Protein AF-A0A485N2Z0-F1 (afdb_monomer)

InterPro domains:
  IPR004244 Transposase, L1 [PTHR11505] (1-65)
  IPR035300 L1 transposable element, dsRBD-like domain [PF17490] (6-64)
  IPR042566 L1 transposable element, C-terminal domain [G3D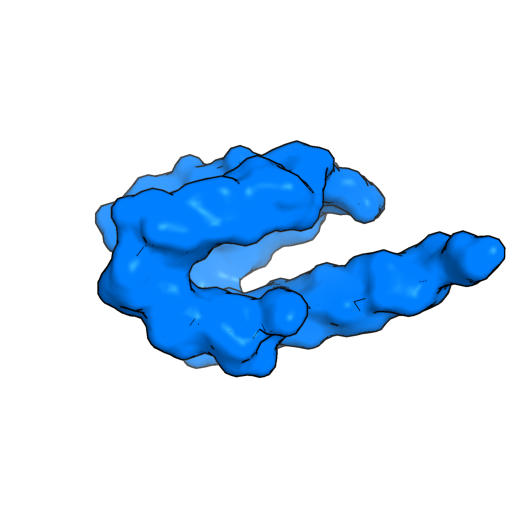SA:3.30.250.20] (1-67)

Radius of gyration: 11.39 Å; Cα contacts (8 Å, |Δi|>4): 59; chains: 1; bounding box: 23×26×31 Å

Foldseek 3Di:
DDLVVLVVLVVQVVVLLVVVVQPWDDPDSQKTWTHDPNDIDIDRHPVSVVVVLVVDVVCVVSCVVRD

Secondary structure (DSSP, 8-state):
--THHHHHHHHHHHHHHHHTT---EEEETTEEEEEETTEEEEESSHHHHHHHHHH-HHHHHHHHT--

Nearest PDB structures (foldseek):
  2ldy-assembly1_A  TM=8.495E-01  e=6.099E-06  Homo sapiens
  2ykq-assembly1_B  TM=8.405E-01  e=9.212E-06  Homo sapiens
  2yko-assembly1_B  TM=8.397E-01  e=1.490E-05  Homo sapiens
  2ykq-assembly1_A  TM=8.256E-01  e=1.132E-05  Homo sapiens
  2ykp-assembly1_A  TM=8.149E-01  e=1.391E-05  Homo sapiens

pLDDT: mean 73.17, std 10.66, range [43.91, 83.75]

Sequence (67 aa):
LSTETCEAKKQEIFNVLNGKNMQPRILSPARLSFRIEGEIKNFPDKQKLKGFVTTKPAQQEILRMTL

Solvent-accessible surface area (backbone atoms only — not comparable to full-atom values): 3976 Å² total; per-residue (Å²): 136,65,75,64,68,59,50,57,50,49,52,52,39,45,52,56,36,45,76,66,72,22,67,51,45,81,78,49,103,60,32,48,29,36,41,54,99,87,44,78,48,77,30,71,42,71,66,60,46,50,53,50,34,70,75,34,64,84,52,25,69,75,47,61,84,56,114

Mean predicted aligned error: 8.99 Å

Structure (mmCIF, N/CA/C/O backbone):
data_AF-A0A485N2Z0-F1
#
_entry.id   AF-A0A485N2Z0-F1
#
loop_
_atom_site.group_PDB
_atom_site.id
_atom_site.type_symbol
_atom_site.label_atom_id
_atom_site.label_alt_id
_atom_site.label_comp_id
_atom_site.label_asym_id
_atom_site.label_entity_id
_atom_site.label_seq_id
_atom_site.pdbx_PDB_ins_code
_atom_site.Cartn_x
_atom_site.Cartn_y
_atom_site.Cartn_z
_atom_site.occupancy
_atom_site.B_iso_or_equiv
_atom_site.auth_seq_id
_atom_site.auth_comp_id
_atom_site.auth_asym_id
_atom_site.auth_atom_id
_atom_site.pdbx_PDB_model_num
ATOM 1 N N . LEU A 1 1 ? 11.653 -5.092 -21.476 1.00 43.91 1 LEU A N 1
ATOM 2 C CA . LEU A 1 1 ? 11.838 -4.429 -20.166 1.00 43.91 1 LEU A CA 1
ATOM 3 C C . LEU A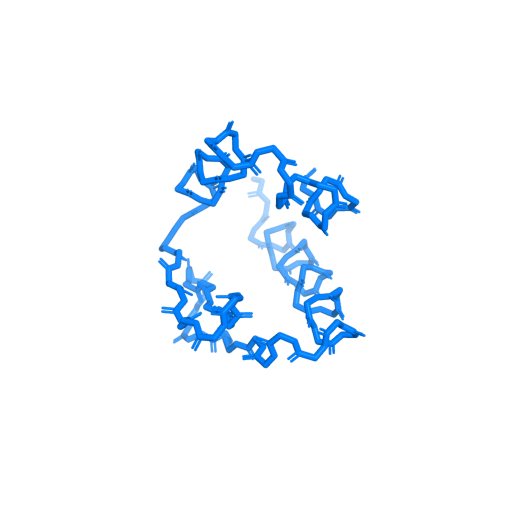 1 1 ? 11.352 -5.382 -19.091 1.00 43.91 1 LEU A C 1
ATOM 5 O O . LEU A 1 1 ? 10.208 -5.814 -19.144 1.00 43.91 1 LEU A O 1
ATOM 9 N N . SER A 1 2 ? 12.281 -5.797 -18.243 1.00 48.75 2 SER A N 1
ATOM 10 C CA . SER A 1 2 ? 12.294 -7.080 -17.550 1.00 48.75 2 SER A CA 1
ATOM 11 C C . SER A 1 2 ? 11.312 -7.166 -16.381 1.00 48.75 2 SER A C 1
ATOM 13 O O . SER A 1 2 ? 11.136 -6.224 -15.611 1.00 48.75 2 SER A O 1
ATOM 15 N N . THR A 1 3 ? 10.712 -8.344 -16.234 1.00 48.28 3 THR A N 1
ATOM 16 C CA . THR A 1 3 ? 9.877 -8.798 -15.108 1.00 48.28 3 THR A CA 1
ATOM 17 C C . THR A 1 3 ? 10.495 -8.523 -13.727 1.00 48.28 3 THR A C 1
ATOM 19 O O . THR A 1 3 ? 9.770 -8.319 -12.757 1.00 48.28 3 THR A O 1
ATOM 22 N N . GLU A 1 4 ? 11.820 -8.402 -13.661 1.00 51.75 4 GLU A N 1
ATOM 23 C CA . GLU A 1 4 ? 12.628 -8.124 -12.469 1.00 51.75 4 GLU A CA 1
ATOM 24 C C . GLU A 1 4 ? 12.356 -6.749 -11.823 1.00 51.75 4 GLU A C 1
ATOM 26 O O . GLU A 1 4 ? 12.328 -6.614 -10.601 1.00 51.75 4 GLU A O 1
ATOM 31 N N . THR A 1 5 ? 12.051 -5.715 -12.618 1.00 52.66 5 THR A N 1
ATOM 32 C CA . THR A 1 5 ? 11.791 -4.360 -12.090 1.00 52.66 5 THR A CA 1
ATOM 33 C C . THR A 1 5 ? 10.423 -4.250 -11.395 1.00 52.66 5 THR A C 1
ATOM 35 O O . THR A 1 5 ? 10.207 -3.362 -10.569 1.00 52.66 5 THR A O 1
ATOM 38 N N . CYS A 1 6 ? 9.482 -5.145 -11.716 1.00 56.38 6 CYS A N 1
ATOM 39 C CA . CYS A 1 6 ? 8.146 -5.186 -11.111 1.00 56.38 6 CYS A CA 1
ATOM 40 C C . CYS A 1 6 ? 8.151 -5.916 -9.758 1.00 56.38 6 CYS A C 1
ATOM 42 O O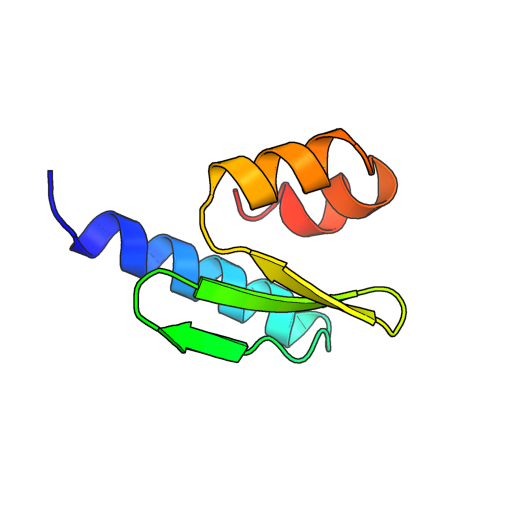 . CYS A 1 6 ? 7.441 -5.513 -8.837 1.00 56.38 6 CYS A O 1
ATOM 44 N N . GLU A 1 7 ? 8.975 -6.957 -9.636 1.00 64.75 7 GLU A N 1
ATOM 45 C CA . GLU A 1 7 ? 9.145 -7.747 -8.411 1.00 64.75 7 GLU A CA 1
ATOM 46 C C . GLU A 1 7 ? 9.835 -6.925 -7.314 1.00 64.75 7 GLU A C 1
ATOM 48 O O . GLU A 1 7 ? 9.278 -6.780 -6.227 1.00 64.75 7 GLU A O 1
ATOM 53 N N . ALA A 1 8 ? 10.962 -6.268 -7.623 1.00 66.12 8 ALA A N 1
ATOM 54 C CA . ALA A 1 8 ? 11.714 -5.469 -6.648 1.00 66.12 8 ALA A CA 1
ATOM 55 C C . ALA A 1 8 ? 10.859 -4.367 -5.994 1.00 66.12 8 ALA A C 1
ATOM 57 O O . ALA A 1 8 ? 10.860 -4.200 -4.774 1.00 66.12 8 ALA A O 1
ATOM 58 N N . LYS A 1 9 ? 10.042 -3.666 -6.792 1.00 67.88 9 LYS A N 1
ATOM 59 C CA . LYS A 1 9 ? 9.123 -2.637 -6.280 1.00 67.88 9 LYS A CA 1
ATOM 60 C C . LYS A 1 9 ? 7.998 -3.219 -5.425 1.00 67.88 9 LYS A C 1
ATOM 62 O O . LYS A 1 9 ? 7.583 -2.597 -4.454 1.00 67.88 9 LYS A O 1
ATOM 67 N N . LYS A 1 10 ? 7.488 -4.410 -5.753 1.00 70.06 10 LYS A N 1
ATOM 68 C CA . LYS A 1 10 ? 6.481 -5.087 -4.918 1.00 70.06 10 LYS A CA 1
ATOM 69 C C . LYS A 1 10 ? 7.062 -5.525 -3.584 1.00 70.06 10 LYS A C 1
ATOM 71 O O . LYS A 1 10 ? 6.375 -5.409 -2.574 1.00 70.06 10 LYS A O 1
ATOM 76 N N . GLN A 1 11 ? 8.304 -5.998 -3.580 1.00 74.00 11 GLN A N 1
ATOM 77 C CA . GLN A 1 11 ? 9.018 -6.373 -2.364 1.00 74.00 11 GLN A CA 1
ATOM 78 C C . GLN A 1 11 ? 9.257 -5.165 -1.455 1.00 74.00 11 GLN A C 1
ATOM 80 O O . GLN A 1 11 ? 9.046 -5.256 -0.248 1.00 74.00 11 GLN A O 1
ATOM 85 N N . GLU A 1 12 ? 9.596 -4.013 -2.030 1.00 77.38 12 GLU A N 1
ATOM 86 C CA . GLU A 1 12 ? 9.701 -2.755 -1.288 1.00 77.38 12 GLU A CA 1
ATOM 87 C C . GLU A 1 12 ? 8.353 -2.344 -0.666 1.00 77.38 12 GLU A C 1
ATOM 89 O O . GLU A 1 12 ? 8.278 -2.086 0.537 1.00 77.38 12 GLU A O 1
ATOM 94 N N . ILE A 1 13 ? 7.260 -2.400 -1.441 1.00 78.12 13 ILE A N 1
ATOM 95 C CA . ILE A 1 13 ? 5.894 -2.141 -0.948 1.00 78.12 13 ILE A CA 1
ATOM 96 C C . ILE A 1 13 ? 5.506 -3.106 0.171 1.00 78.12 13 ILE A C 1
ATOM 98 O O . ILE A 1 13 ? 4.964 -2.690 1.196 1.00 78.12 13 ILE A O 1
ATOM 102 N N . PHE A 1 14 ? 5.804 -4.392 0.004 1.00 81.69 14 PHE A N 1
ATOM 103 C CA . PHE A 1 14 ? 5.554 -5.400 1.022 1.00 81.69 14 PHE A CA 1
ATOM 104 C C . PHE A 1 14 ? 6.294 -5.079 2.325 1.00 81.69 14 PHE A C 1
ATOM 106 O O . PHE A 1 14 ? 5.676 -5.102 3.387 1.00 81.69 14 PHE A O 1
ATOM 113 N N . ASN A 1 15 ? 7.576 -4.713 2.253 1.00 81.88 15 ASN A N 1
ATOM 114 C CA . ASN A 1 15 ? 8.383 -4.387 3.428 1.00 81.88 15 ASN A CA 1
ATOM 115 C C . ASN A 1 15 ? 7.844 -3.166 4.186 1.00 81.88 15 ASN A C 1
ATOM 117 O O . ASN A 1 15 ? 7.737 -3.208 5.413 1.00 81.88 15 ASN 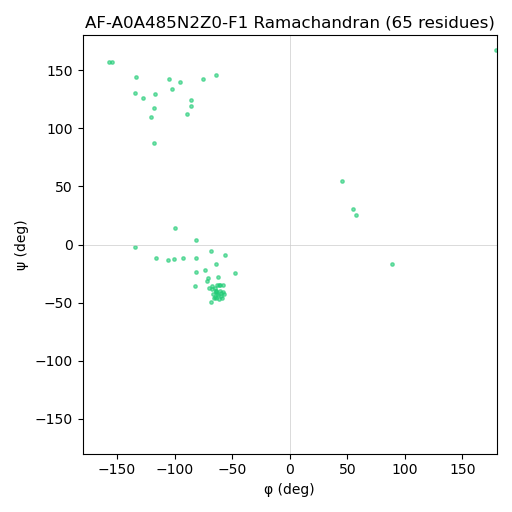A O 1
ATOM 121 N N . VAL A 1 16 ? 7.432 -2.110 3.477 1.00 82.88 16 VAL A N 1
ATOM 122 C CA . VAL A 1 16 ? 6.837 -0.914 4.101 1.00 82.88 16 VAL A CA 1
ATOM 123 C C . VAL A 1 16 ? 5.505 -1.238 4.781 1.00 82.88 16 VAL A C 1
ATOM 125 O O . VAL A 1 16 ? 5.270 -0.823 5.917 1.00 82.88 16 VAL A O 1
ATOM 128 N N . LEU A 1 17 ? 4.635 -2.001 4.115 1.00 83.12 17 LEU A N 1
ATOM 129 C CA . LEU A 1 17 ? 3.346 -2.418 4.676 1.00 83.12 17 LEU A CA 1
ATOM 130 C C . LEU A 1 17 ? 3.528 -3.347 5.884 1.00 83.12 17 LEU A C 1
ATOM 132 O O . LEU A 1 17 ? 2.788 -3.249 6.866 1.00 83.12 17 LEU A O 1
ATOM 136 N N . ASN A 1 18 ? 4.533 -4.222 5.841 1.00 83.25 18 ASN A N 1
ATOM 137 C CA . ASN A 1 18 ? 4.864 -5.109 6.947 1.00 83.25 18 ASN A CA 1
ATOM 138 C C . ASN A 1 18 ? 5.373 -4.319 8.164 1.00 83.25 18 ASN A C 1
ATOM 140 O O . ASN A 1 18 ? 4.912 -4.559 9.276 1.00 83.25 18 ASN A O 1
ATOM 144 N N . GLY A 1 19 ? 6.226 -3.310 7.947 1.00 81.94 19 GLY A N 1
ATOM 145 C CA . GLY A 1 19 ? 6.706 -2.408 9.002 1.00 81.94 19 GLY A CA 1
ATOM 146 C C . GLY A 1 19 ? 5.616 -1.541 9.646 1.00 81.94 19 GLY A C 1
ATOM 147 O O . GLY A 1 19 ? 5.817 -1.015 10.735 1.00 81.94 19 GLY A O 1
ATOM 148 N N . LYS A 1 20 ? 4.447 -1.409 9.005 1.00 82.25 20 LYS A N 1
ATOM 149 C CA . LYS A 1 20 ? 3.271 -0.695 9.535 1.00 82.25 20 LYS A CA 1
ATOM 150 C C . LYS A 1 20 ? 2.210 -1.625 10.138 1.00 82.25 20 LYS A C 1
ATOM 152 O O . LYS A 1 20 ? 1.073 -1.203 10.336 1.00 82.25 20 LYS A O 1
ATOM 157 N N . ASN A 1 21 ? 2.541 -2.893 10.391 1.00 81.12 21 ASN A N 1
ATOM 158 C CA . ASN A 1 21 ? 1.630 -3.906 10.940 1.00 81.12 21 ASN A CA 1
ATOM 159 C C . ASN A 1 21 ? 0.365 -4.129 10.082 1.00 81.12 21 ASN A C 1
ATOM 161 O O . ASN A 1 21 ? -0.664 -4.604 10.571 1.00 81.12 21 ASN A O 1
ATOM 165 N N . MET A 1 22 ? 0.443 -3.840 8.778 1.00 80.31 22 MET A N 1
ATOM 166 C CA . MET A 1 22 ? -0.680 -3.974 7.842 1.00 80.31 22 MET A CA 1
ATOM 167 C C . MET A 1 22 ? -0.880 -5.410 7.346 1.00 80.31 22 MET A C 1
ATOM 169 O O . MET A 1 22 ? -1.741 -5.651 6.504 1.00 80.31 22 MET A O 1
ATOM 173 N N . GLN A 1 23 ? -0.106 -6.372 7.858 1.00 83.62 23 GLN A N 1
ATOM 174 C CA . GLN A 1 23 ? -0.219 -7.803 7.543 1.00 83.62 23 GLN A CA 1
ATOM 175 C C . GLN A 1 23 ? -0.368 -8.062 6.029 1.00 83.62 23 GLN A C 1
ATOM 177 O O . GLN A 1 23 ? -1.362 -8.659 5.598 1.00 83.62 23 GLN A O 1
ATOM 182 N N . PRO A 1 24 ? 0.565 -7.556 5.197 1.00 81.38 24 PRO A N 1
ATOM 183 C CA . PRO A 1 24 ? 0.474 -7.740 3.759 1.00 81.38 24 PRO A CA 1
ATOM 184 C C . PRO A 1 24 ? 0.589 -9.226 3.389 1.00 81.38 24 PRO A C 1
ATOM 186 O O . PRO A 1 24 ? 1.329 -9.991 4.005 1.00 81.38 24 PRO A O 1
ATOM 189 N N . ARG A 1 25 ? -0.132 -9.639 2.345 1.00 80.12 25 ARG A N 1
ATOM 190 C CA . ARG A 1 25 ? -0.031 -10.961 1.715 1.00 80.12 25 ARG A CA 1
ATOM 191 C C . ARG A 1 25 ? 0.179 -10.797 0.216 1.00 80.12 25 ARG A C 1
ATOM 193 O O . ARG A 1 25 ? -0.623 -10.150 -0.466 1.00 80.12 25 ARG A O 1
ATOM 200 N N . ILE A 1 26 ? 1.237 -11.423 -0.293 1.00 73.00 26 ILE A N 1
ATOM 201 C CA . ILE A 1 26 ? 1.489 -11.584 -1.727 1.00 73.00 26 ILE A CA 1
ATOM 202 C C . ILE A 1 26 ? 0.805 -12.887 -2.139 1.00 73.00 26 ILE A C 1
ATOM 204 O O . ILE A 1 26 ? 1.177 -13.956 -1.669 1.00 73.00 26 ILE A O 1
ATOM 208 N N . LEU A 1 27 ? -0.247 -12.793 -2.955 1.00 72.19 27 LEU A N 1
ATOM 209 C CA . LEU A 1 27 ? -1.107 -13.939 -3.297 1.00 72.19 27 LEU A CA 1
ATOM 210 C C . LEU A 1 27 ? -0.786 -14.546 -4.675 1.00 72.19 27 LEU A C 1
ATOM 212 O O . LEU A 1 27 ? -1.271 -15.623 -5.005 1.00 72.19 27 LEU A O 1
ATOM 216 N N . SER A 1 28 ? 0.007 -13.857 -5.499 1.00 63.09 28 SER A N 1
ATOM 217 C CA . SER A 1 28 ? 0.518 -14.325 -6.798 1.00 63.09 28 SER A CA 1
ATOM 218 C C . SER A 1 28 ? 1.371 -13.225 -7.435 1.00 63.09 28 SER A C 1
ATOM 220 O O . SER A 1 28 ? 1.230 -12.071 -7.016 1.00 63.09 28 SER A O 1
ATOM 222 N N . PRO A 1 29 ? 2.153 -13.500 -8.499 1.00 63.19 29 PRO A N 1
ATOM 223 C CA . PRO A 1 29 ? 3.021 -12.507 -9.141 1.00 63.19 29 PRO A CA 1
ATOM 224 C C . PRO A 1 29 ? 2.306 -11.229 -9.623 1.00 63.19 29 PRO A C 1
ATOM 226 O O . PRO A 1 29 ? 2.972 -10.258 -9.957 1.00 63.19 29 PRO A O 1
ATOM 229 N N . ALA A 1 30 ? 0.968 -11.157 -9.615 1.00 64.88 30 ALA A N 1
ATOM 230 C CA . ALA A 1 30 ? 0.195 -9.957 -9.958 1.00 64.88 30 ALA A CA 1
ATOM 231 C C . ALA A 1 30 ? -0.663 -9.351 -8.822 1.00 64.88 30 ALA A C 1
ATOM 233 O O . ALA A 1 30 ? -1.159 -8.243 -8.990 1.00 64.88 30 ALA A O 1
ATOM 234 N N . ARG A 1 31 ? -0.865 -10.022 -7.675 1.00 73.69 31 ARG A N 1
ATOM 235 C CA . ARG A 1 31 ? -1.881 -9.613 -6.678 1.00 73.69 31 ARG A CA 1
ATOM 236 C C . ARG A 1 31 ? -1.265 -9.241 -5.328 1.00 73.69 31 ARG A C 1
ATOM 238 O O . ARG A 1 31 ? -0.698 -10.100 -4.652 1.00 73.69 31 ARG A O 1
ATOM 245 N N . LEU A 1 32 ? -1.442 -7.981 -4.922 1.00 77.94 32 LEU A N 1
ATOM 246 C CA . LEU A 1 32 ? -1.056 -7.458 -3.607 1.00 77.94 32 LEU A CA 1
ATOM 247 C C . LEU A 1 32 ? -2.291 -7.335 -2.712 1.00 77.94 32 LEU A C 1
ATOM 249 O O . LEU A 1 32 ? -3.307 -6.786 -3.131 1.00 77.94 32 LEU A O 1
ATOM 253 N N . SER A 1 33 ? -2.199 -7.789 -1.467 1.00 80.94 33 SER A N 1
ATOM 254 C CA . SER A 1 33 ? -3.254 -7.597 -0.472 1.00 80.94 33 SER A CA 1
ATOM 255 C C . SER A 1 33 ? -2.674 -7.114 0.848 1.00 80.94 33 SER A C 1
ATOM 257 O O . SER A 1 33 ? -1.568 -7.511 1.207 1.00 80.94 33 SER A O 1
ATOM 259 N N . PHE A 1 34 ? -3.387 -6.243 1.555 1.00 81.81 34 PHE A N 1
ATOM 260 C CA . PHE A 1 34 ? -2.993 -5.789 2.889 1.00 81.81 34 PHE A CA 1
ATOM 261 C C . PHE A 1 34 ? -4.196 -5.282 3.678 1.00 81.81 34 PHE A C 1
ATOM 263 O O . PHE A 1 34 ? -5.225 -4.897 3.113 1.00 81.81 34 PHE A O 1
ATOM 270 N N . ARG A 1 35 ? -4.062 -5.303 5.002 1.00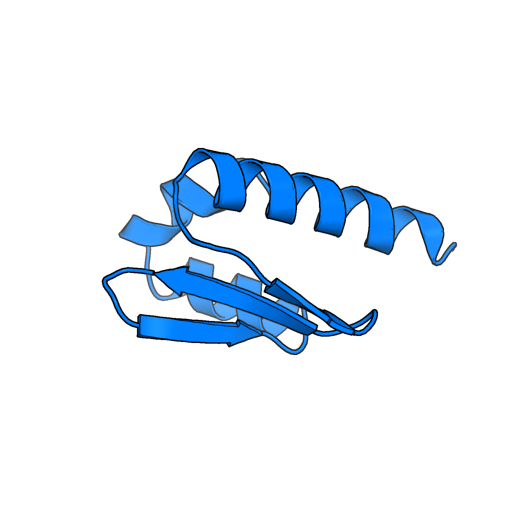 82.44 35 ARG A N 1
ATOM 271 C CA . ARG A 1 35 ? -5.057 -4.796 5.937 1.00 82.44 35 ARG A CA 1
ATOM 272 C C . ARG A 1 35 ? -4.862 -3.299 6.142 1.00 82.44 35 ARG A C 1
ATOM 274 O O . ARG A 1 35 ? -3.789 -2.856 6.538 1.00 82.44 35 ARG A O 1
ATOM 281 N N . ILE A 1 36 ? -5.911 -2.523 5.910 1.00 79.19 36 ILE A N 1
ATOM 282 C CA . ILE A 1 36 ? -5.939 -1.085 6.161 1.00 79.19 36 ILE A CA 1
ATOM 283 C C . ILE A 1 36 ? -7.241 -0.738 6.875 1.00 79.19 36 ILE A C 1
ATOM 285 O O . ILE A 1 36 ? -8.306 -1.185 6.463 1.00 79.19 36 ILE A O 1
ATOM 289 N N . GLU A 1 37 ? -7.148 0.003 7.982 1.00 81.00 37 GLU A N 1
ATOM 290 C CA . GLU A 1 37 ? -8.318 0.399 8.790 1.00 81.00 37 GLU A CA 1
ATOM 291 C C . GLU A 1 37 ? -9.186 -0.796 9.250 1.00 81.00 37 GLU A C 1
ATOM 293 O O . GLU A 1 37 ? -10.396 -0.688 9.401 1.00 81.00 37 GLU A O 1
ATOM 298 N N . GLY A 1 38 ? -8.580 -1.969 9.458 1.00 82.19 38 GLY A N 1
ATOM 299 C CA . GLY A 1 38 ? -9.292 -3.178 9.882 1.00 82.19 38 GLY A CA 1
ATOM 300 C C . GLY A 1 38 ? -9.839 -4.041 8.740 1.00 82.19 38 GLY A C 1
ATOM 301 O O . GLY A 1 38 ? -10.046 -5.234 8.970 1.00 82.19 38 GLY A O 1
ATOM 302 N N . GLU A 1 39 ? -9.947 -3.511 7.519 1.00 82.62 39 GLU A N 1
ATOM 303 C CA . GLU A 1 39 ? -10.395 -4.228 6.320 1.00 82.62 39 GLU A CA 1
ATOM 304 C C . GLU A 1 39 ? -9.215 -4.766 5.494 1.00 82.62 39 GLU A C 1
ATOM 306 O O . GLU A 1 39 ? -8.214 -4.078 5.298 1.00 82.62 39 GLU A O 1
ATOM 311 N N . ILE A 1 40 ? -9.327 -5.982 4.950 1.00 82.56 40 ILE A N 1
ATOM 312 C CA . ILE A 1 40 ? -8.347 -6.506 3.984 1.00 82.56 40 ILE A CA 1
ATOM 313 C C . ILE A 1 40 ? -8.738 -6.032 2.586 1.00 82.56 40 ILE A C 1
ATOM 315 O O . ILE A 1 40 ? -9.799 -6.393 2.076 1.00 82.56 40 ILE A O 1
ATOM 319 N N . LYS A 1 41 ? -7.864 -5.264 1.933 1.00 83.75 41 LYS A N 1
ATOM 320 C CA . LYS A 1 41 ? -8.036 -4.878 0.528 1.00 83.75 41 LYS A CA 1
ATOM 321 C C . LYS A 1 41 ? -7.098 -5.660 -0.375 1.00 83.75 41 LYS A C 1
ATOM 323 O O . LYS A 1 41 ? -5.952 -5.929 -0.028 1.00 83.75 41 LYS A O 1
ATOM 328 N N . ASN A 1 42 ? -7.612 -6.00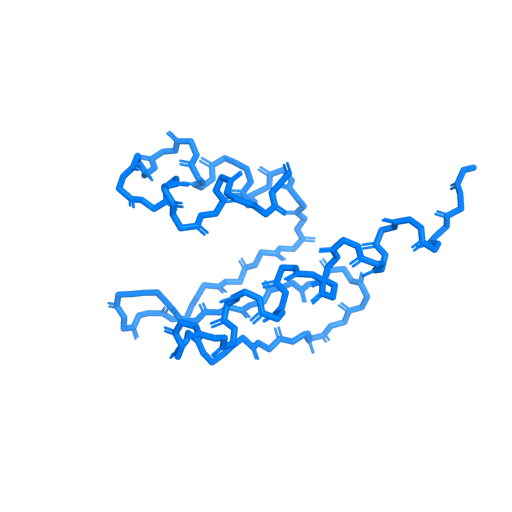7 -1.552 1.00 81.88 42 ASN A N 1
ATOM 329 C CA . ASN A 1 42 ? -6.907 -6.755 -2.584 1.00 81.88 42 ASN A CA 1
ATOM 330 C C . ASN A 1 42 ? -6.775 -5.891 -3.840 1.00 81.88 42 ASN A C 1
ATOM 332 O O . ASN A 1 42 ? -7.765 -5.357 -4.342 1.00 81.88 42 ASN A O 1
ATOM 336 N N . PHE A 1 43 ? -5.561 -5.794 -4.369 1.00 82.62 43 PHE A N 1
ATOM 337 C CA . PHE A 1 43 ? -5.218 -5.014 -5.549 1.00 82.62 43 PHE A CA 1
ATOM 338 C C . PHE A 1 43 ? -4.628 -5.942 -6.615 1.00 82.62 43 PHE A C 1
ATOM 340 O O . PHE A 1 43 ? -3.521 -6.457 -6.440 1.00 82.62 43 PHE A O 1
ATOM 347 N N . PRO A 1 44 ? -5.362 -6.184 -7.716 1.00 75.75 44 PRO A N 1
ATOM 348 C CA . PRO A 1 44 ? -4.898 -7.052 -8.791 1.00 75.75 44 PRO A CA 1
ATOM 349 C C . PRO A 1 44 ? -3.933 -6.375 -9.768 1.00 75.75 44 PRO A C 1
ATOM 351 O O . PRO A 1 44 ? -3.359 -7.065 -10.598 1.00 75.75 44 PRO A O 1
ATOM 354 N N . ASP A 1 45 ? -3.789 -5.049 -9.698 1.00 76.75 45 ASP A N 1
ATOM 355 C CA . ASP A 1 45 ? -2.877 -4.279 -10.542 1.00 76.75 45 ASP A CA 1
ATOM 356 C C . ASP A 1 45 ? -2.458 -2.959 -9.864 1.00 76.75 45 ASP A C 1
ATOM 358 O O . ASP A 1 45 ? -3.177 -2.417 -9.011 1.00 76.75 45 ASP A O 1
ATOM 362 N N . LYS A 1 46 ? -1.308 -2.407 -10.277 1.00 75.12 46 LYS A N 1
ATOM 363 C CA . LYS A 1 46 ? -0.771 -1.130 -9.783 1.00 75.12 46 LYS A CA 1
ATOM 364 C C . LYS A 1 46 ? -1.713 0.048 -10.051 1.00 75.12 46 LYS A C 1
ATOM 366 O O . LYS A 1 46 ? -1.789 0.949 -9.219 1.00 75.12 46 LYS A O 1
ATOM 371 N N . GLN A 1 47 ? -2.452 0.071 -11.160 1.00 79.19 47 GLN A N 1
ATOM 372 C CA . GLN A 1 47 ? -3.408 1.142 -11.461 1.00 79.19 47 GLN A CA 1
ATOM 373 C C . GLN A 1 47 ? -4.552 1.190 -10.450 1.00 79.19 47 GLN A C 1
ATOM 375 O O . GLN A 1 47 ? -4.930 2.273 -10.007 1.00 79.19 47 GLN A O 1
ATOM 380 N N . LYS A 1 48 ? -5.063 0.027 -10.025 1.00 82.44 48 LYS A N 1
ATOM 381 C CA . LYS A 1 48 ? -6.098 -0.063 -8.981 1.00 82.44 48 LYS A CA 1
ATOM 382 C C . LYS A 1 48 ? -5.566 0.444 -7.640 1.00 82.44 48 LYS A C 1
ATOM 384 O O . LYS A 1 48 ? -6.269 1.183 -6.954 1.00 82.44 48 LYS A O 1
ATOM 389 N N . LEU A 1 49 ? -4.320 0.102 -7.299 1.00 80.12 49 LEU A N 1
ATOM 390 C CA . LEU A 1 49 ? -3.653 0.619 -6.101 1.00 80.12 49 LEU A CA 1
ATOM 391 C C . LEU A 1 49 ? -3.459 2.141 -6.181 1.00 80.12 49 LEU A C 1
ATOM 393 O O . LEU A 1 49 ? -3.798 2.853 -5.242 1.00 80.12 49 LEU A O 1
ATOM 397 N N . LYS A 1 50 ? -2.983 2.661 -7.318 1.00 78.44 50 LYS A N 1
ATOM 398 C CA . LYS A 1 50 ? -2.792 4.102 -7.527 1.00 78.44 50 LYS A CA 1
ATOM 399 C C . LYS A 1 50 ? -4.123 4.855 -7.452 1.00 78.44 50 LYS A C 1
ATOM 401 O O . LYS A 1 50 ? -4.196 5.877 -6.781 1.00 78.44 50 LYS A O 1
ATOM 406 N N . GLY A 1 51 ? -5.187 4.339 -8.069 1.00 82.25 51 GLY A N 1
ATOM 407 C CA . GLY A 1 51 ? -6.528 4.925 -7.988 1.00 82.25 51 GLY A CA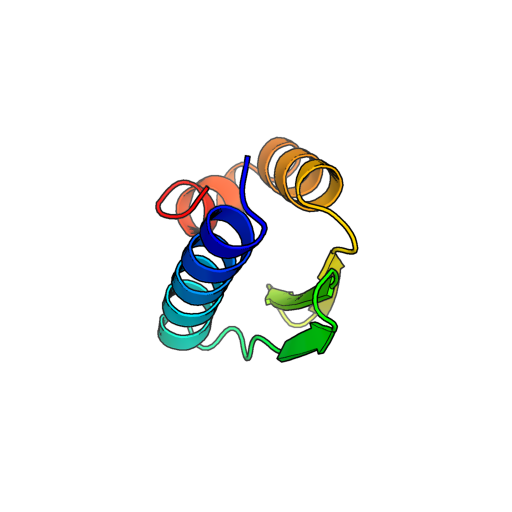 1
ATOM 408 C C . GLY A 1 51 ? -7.062 4.984 -6.555 1.00 82.25 51 GLY A C 1
ATOM 409 O O . GLY A 1 51 ? -7.621 6.000 -6.148 1.00 82.25 51 GLY A O 1
ATOM 410 N N . PHE A 1 52 ? -6.807 3.940 -5.764 1.00 81.38 52 PHE A N 1
ATOM 411 C CA . PHE A 1 52 ? -7.161 3.886 -4.344 1.00 81.38 52 PHE A CA 1
ATOM 412 C C . PHE A 1 52 ? -6.392 4.912 -3.502 1.00 81.38 52 PHE A C 1
ATOM 414 O O . PHE A 1 52 ? -6.981 5.668 -2.734 1.00 81.38 52 PHE A O 1
ATOM 421 N N . VAL A 1 53 ? -5.082 5.005 -3.726 1.00 77.69 53 VAL A N 1
ATOM 422 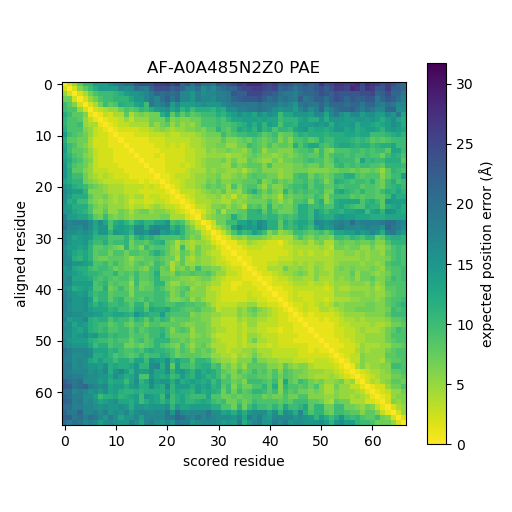C CA . VAL A 1 53 ? -4.206 6.016 -3.120 1.00 77.69 53 VAL A CA 1
ATOM 423 C C . VAL A 1 53 ? -4.699 7.426 -3.463 1.00 77.69 53 VAL A C 1
ATOM 425 O O . VAL A 1 53 ? -4.759 8.287 -2.598 1.00 77.69 53 VAL A O 1
ATOM 428 N N . THR A 1 54 ? -5.131 7.658 -4.703 1.00 79.50 54 THR A N 1
ATOM 429 C CA . THR A 1 54 ? -5.602 8.979 -5.160 1.00 79.50 54 THR A CA 1
ATOM 430 C C . THR A 1 54 ? -6.964 9.367 -4.567 1.00 79.50 54 THR A C 1
ATOM 432 O O . THR A 1 54 ? -7.212 10.544 -4.334 1.00 79.50 54 THR A O 1
ATOM 435 N N . THR A 1 55 ? -7.844 8.397 -4.295 1.00 81.88 55 THR A N 1
ATOM 436 C CA . THR A 1 55 ? -9.174 8.646 -3.700 1.00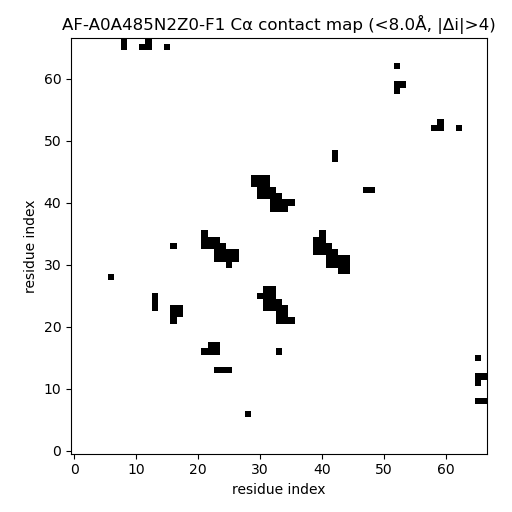 81.88 55 THR A CA 1
ATOM 437 C C . THR A 1 55 ? -9.138 8.817 -2.184 1.00 81.88 55 THR A C 1
ATOM 439 O O . THR A 1 55 ? -10.032 9.449 -1.627 1.00 81.88 55 THR A O 1
ATOM 442 N N . LYS A 1 56 ? -8.115 8.287 -1.505 1.00 76.12 56 LYS A N 1
ATOM 443 C CA . LYS A 1 56 ? -7.940 8.418 -0.055 1.00 76.12 56 LYS A CA 1
ATOM 444 C C . LYS A 1 56 ? -6.641 9.167 0.282 1.00 76.12 56 LYS A C 1
ATOM 446 O O . LYS A 1 56 ? -5.623 8.526 0.543 1.00 76.12 56 LYS A O 1
ATOM 451 N N . PRO A 1 57 ? -6.659 10.514 0.352 1.00 70.38 57 PRO A N 1
ATOM 452 C CA . PRO A 1 57 ? -5.467 11.322 0.626 1.00 70.38 57 PRO A CA 1
ATOM 453 C C . PRO A 1 57 ? -4.776 10.976 1.953 1.00 70.38 57 PRO A C 1
ATOM 455 O O . PRO A 1 57 ? -3.553 10.934 2.003 1.00 70.38 57 PRO A O 1
ATOM 458 N N . ALA A 1 58 ? -5.523 10.603 2.995 1.00 72.31 58 ALA A N 1
ATOM 459 C CA . ALA A 1 58 ? -4.945 10.147 4.266 1.00 72.31 58 ALA A CA 1
ATOM 460 C C . ALA A 1 58 ? -4.097 8.863 4.127 1.00 72.31 58 ALA A C 1
ATOM 462 O O . ALA A 1 58 ? -3.153 8.639 4.877 1.00 72.31 58 ALA A O 1
ATOM 463 N N . GLN A 1 59 ? -4.405 8.022 3.137 1.00 70.50 59 GLN A N 1
ATOM 464 C CA . GLN A 1 59 ? -3.654 6.801 2.843 1.00 70.50 59 GLN A CA 1
ATOM 465 C C . GLN A 1 59 ? -2.552 7.031 1.804 1.00 70.50 59 GLN A C 1
ATOM 467 O O . GLN A 1 59 ? -1.681 6.174 1.637 1.00 70.50 59 GLN A O 1
ATOM 472 N N . GLN A 1 60 ? -2.544 8.195 1.134 1.00 67.00 60 GLN A N 1
ATOM 473 C CA . GLN A 1 60 ? -1.417 8.594 0.301 1.00 67.00 60 GLN A CA 1
ATOM 474 C C . GLN A 1 60 ? -0.145 8.696 1.112 1.00 67.00 60 GLN A C 1
ATOM 476 O O . GLN A 1 60 ? 0.875 8.262 0.615 1.00 67.00 60 GLN A O 1
ATOM 481 N N . GLU A 1 61 ? -0.163 9.240 2.321 1.00 67.00 61 GLU A N 1
ATOM 482 C CA . GLU A 1 61 ? 1.078 9.455 3.072 1.00 67.00 61 GLU A CA 1
ATOM 483 C C . GLU A 1 61 ? 1.811 8.138 3.373 1.00 67.00 61 GLU A C 1
ATOM 485 O O . GLU A 1 61 ? 3.031 8.042 3.273 1.00 67.00 61 GLU A O 1
ATOM 490 N N . ILE A 1 62 ? 1.039 7.079 3.615 1.00 67.81 62 ILE A N 1
ATOM 491 C CA . ILE A 1 62 ? 1.528 5.721 3.859 1.00 67.81 62 ILE A CA 1
ATOM 492 C C . ILE A 1 62 ? 2.126 5.088 2.594 1.00 67.81 62 ILE A C 1
ATOM 494 O O . ILE A 1 62 ? 3.105 4.354 2.693 1.00 67.81 62 ILE A O 1
ATOM 498 N N . LEU A 1 63 ? 1.530 5.357 1.427 1.00 68.81 63 LEU A N 1
ATOM 499 C CA . LEU A 1 63 ? 1.824 4.674 0.159 1.00 68.81 63 LEU A CA 1
ATOM 500 C C . LEU A 1 63 ? 2.642 5.530 -0.832 1.00 68.81 63 LEU A C 1
ATOM 502 O O . LEU A 1 63 ? 3.168 5.002 -1.807 1.00 68.81 63 LEU A O 1
ATOM 506 N N . ARG A 1 64 ? 2.774 6.843 -0.599 1.00 62.97 64 ARG A N 1
ATOM 507 C CA . ARG A 1 64 ? 3.570 7.796 -1.399 1.00 62.97 64 ARG A CA 1
ATOM 508 C C . ARG A 1 64 ? 5.062 7.588 -1.217 1.00 62.97 64 ARG A C 1
ATOM 510 O O . ARG A 1 64 ? 5.805 7.853 -2.151 1.00 62.97 64 ARG A O 1
ATOM 517 N N . MET A 1 65 ? 5.491 7.094 -0.057 1.00 51.75 65 MET A N 1
ATOM 518 C CA . MET A 1 65 ? 6.887 6.707 0.156 1.00 51.75 65 MET A CA 1
ATOM 519 C C . MET A 1 65 ? 7.296 5.472 -0.663 1.00 51.75 65 MET A C 1
ATOM 521 O O . MET A 1 65 ? 8.462 5.108 -0.634 1.00 51.75 65 MET A O 1
ATOM 525 N N . THR A 1 66 ? 6.364 4.816 -1.367 1.00 50.91 66 THR A N 1
ATOM 526 C CA . THR A 1 66 ? 6.570 3.456 -1.890 1.00 50.91 66 THR A CA 1
ATOM 527 C C . THR A 1 66 ? 6.149 3.226 -3.351 1.00 50.91 66 THR A C 1
ATOM 529 O O . THR A 1 66 ? 6.292 2.106 -3.838 1.00 50.91 66 THR A O 1
ATOM 532 N N . LEU A 1 67 ? 5.589 4.219 -4.067 1.00 54.00 67 LEU A N 1
ATOM 533 C CA . LEU A 1 67 ? 4.936 4.036 -5.389 1.00 54.00 67 LEU A CA 1
ATOM 534 C C . LEU A 1 67 ? 5.676 4.613 -6.603 1.00 54.00 67 LEU A C 1
ATOM 536 O O . LEU A 1 67 ? 6.155 5.759 -6.517 1.00 54.00 67 LEU A O 1
#

Organism: Lynx pardinus (NCBI:txid191816)